Protein AF-A0A839QR17-F1 (afdb_monomer_lite)

Sequence (74 aa):
MTLTRLEWIWRQAGQAFYIANLRNTASRDLHPALGFTELTRAATLHGLQFDGGVGVLFRASRSEASTGMPALSA

Foldseek 3Di:
DVVVVVVVCVVPHFKDKDKDAPPPVVVVVPCVVVQKDWDDWFCDDPNDGHDVRIMTMIMHGRPPPPPPDPPPDD

pLDDT: mean 85.27, std 13.96, range [46.06, 96.25]

Structure (mmCIF, N/CA/C/O backbone):
data_AF-A0A839QR17-F1
#
_entry.id   AF-A0A839QR17-F1
#
loop_
_atom_site.group_PDB
_atom_site.id
_atom_site.type_symbol
_atom_site.label_atom_id
_atom_site.label_alt_id
_atom_site.label_comp_id
_atom_site.label_asym_id
_atom_site.label_entity_id
_atom_site.label_seq_id
_atom_site.pdbx_PDB_ins_code
_atom_site.Cartn_x
_atom_site.Cartn_y
_atom_site.Cartn_z
_atom_site.occupancy
_atom_site.B_iso_or_equiv
_atom_site.auth_seq_id
_atom_site.auth_comp_id
_atom_site.auth_asym_id
_atom_site.auth_atom_id
_atom_site.pdbx_PDB_model_num
ATOM 1 N N . MET A 1 1 ? -8.001 13.086 -3.252 1.00 63.75 1 MET A N 1
ATOM 2 C CA . MET A 1 1 ? -9.071 12.077 -3.457 1.00 63.75 1 MET A CA 1
ATOM 3 C C . MET A 1 1 ? -8.918 10.843 -2.566 1.00 63.75 1 MET A C 1
ATOM 5 O O . MET A 1 1 ? -9.932 10.349 -2.091 1.00 63.75 1 MET A O 1
ATOM 9 N N . THR A 1 2 ? -7.700 10.355 -2.288 1.00 80.81 2 THR A N 1
ATOM 10 C CA . THR A 1 2 ? -7.498 9.140 -1.472 1.00 80.81 2 THR A CA 1
ATOM 11 C C . THR A 1 2 ? -8.091 9.225 -0.058 1.00 80.81 2 THR A C 1
ATOM 13 O O . THR A 1 2 ? -8.703 8.262 0.387 1.00 80.81 2 THR A O 1
ATOM 16 N N . LEU A 1 3 ? -8.003 10.378 0.618 1.00 85.88 3 LEU A N 1
ATOM 17 C CA . LEU A 1 3 ? -8.540 10.564 1.977 1.00 85.88 3 LEU A CA 1
ATOM 18 C C . LEU A 1 3 ? -10.054 10.320 2.074 1.00 85.88 3 LEU A C 1
ATOM 20 O O . LEU A 1 3 ? -10.486 9.469 2.843 1.00 85.88 3 LEU A O 1
ATOM 24 N N . THR A 1 4 ? -10.859 10.967 1.226 1.00 92.00 4 THR A N 1
ATOM 25 C CA . THR A 1 4 ? -12.321 10.771 1.192 1.00 92.00 4 THR A CA 1
ATOM 26 C C . THR A 1 4 ? -12.700 9.313 0.921 1.00 92.00 4 THR A C 1
ATOM 28 O O . THR A 1 4 ? -13.675 8.790 1.464 1.00 92.00 4 THR A O 1
ATOM 31 N N . ARG A 1 5 ? -11.915 8.621 0.084 1.00 91.06 5 ARG A N 1
ATOM 32 C CA . ARG A 1 5 ? -12.128 7.198 -0.191 1.00 91.06 5 ARG A CA 1
ATOM 33 C C . ARG A 1 5 ? -11.816 6.339 1.033 1.00 91.06 5 ARG A C 1
ATOM 35 O O . ARG A 1 5 ? -12.596 5.440 1.332 1.00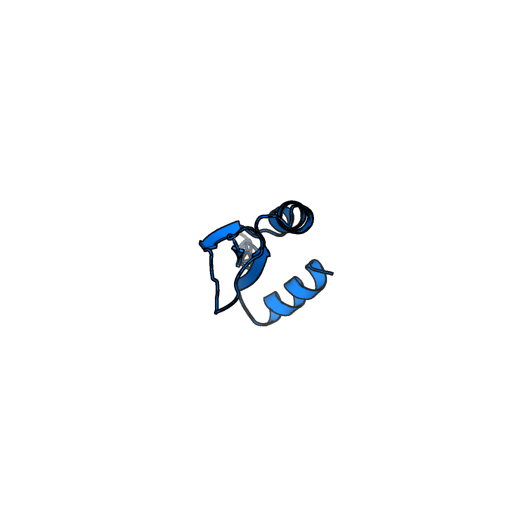 91.06 5 ARG A O 1
ATOM 42 N N . LEU A 1 6 ? -10.723 6.624 1.736 1.00 92.56 6 LEU A N 1
ATOM 43 C CA . LEU A 1 6 ? -10.361 5.938 2.975 1.00 92.56 6 LEU A CA 1
ATOM 44 C C . LEU A 1 6 ? -11.421 6.134 4.057 1.00 92.56 6 LEU A C 1
ATOM 46 O O . LEU A 1 6 ? -11.870 5.149 4.628 1.00 92.56 6 LEU A O 1
ATOM 50 N N . GLU A 1 7 ? -11.903 7.359 4.271 1.00 92.62 7 GLU A N 1
ATOM 51 C CA . GLU A 1 7 ? -12.997 7.634 5.213 1.00 92.62 7 GLU A CA 1
ATOM 52 C C . GLU A 1 7 ? -14.248 6.802 4.908 1.00 92.62 7 GLU A C 1
ATOM 54 O O . GLU A 1 7 ? -14.895 6.281 5.817 1.00 92.62 7 GLU A O 1
ATOM 59 N N . TRP A 1 8 ? -14.590 6.645 3.626 1.00 93.69 8 TRP A N 1
ATOM 60 C CA . TRP A 1 8 ? -15.698 5.789 3.207 1.00 93.69 8 TRP A CA 1
ATOM 61 C C . TRP A 1 8 ? -15.433 4.299 3.469 1.00 93.69 8 TRP A C 1
ATOM 63 O O . TRP A 1 8 ? -16.343 3.596 3.914 1.00 93.69 8 TRP A O 1
ATOM 73 N N . ILE A 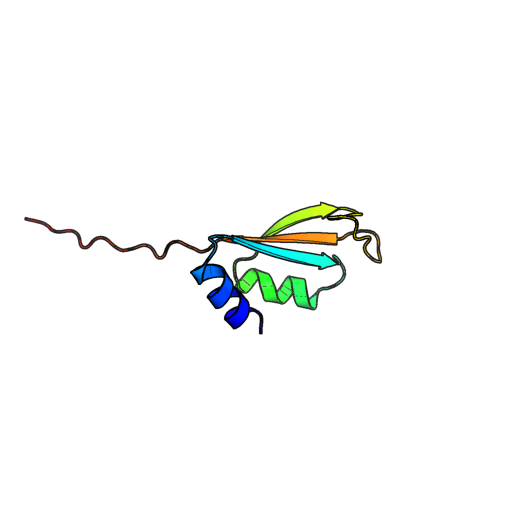1 9 ? -14.208 3.811 3.236 1.00 94.50 9 ILE A N 1
ATOM 74 C CA . ILE A 1 9 ? -13.824 2.419 3.531 1.00 94.50 9 ILE A CA 1
ATOM 75 C C . ILE A 1 9 ? -13.876 2.170 5.042 1.00 94.50 9 ILE A C 1
ATOM 77 O O . ILE A 1 9 ? -14.435 1.170 5.478 1.00 94.50 9 ILE A O 1
ATOM 81 N N . TRP A 1 10 ? -13.389 3.102 5.859 1.00 94.62 10 TRP A N 1
ATOM 82 C CA . TRP A 1 10 ? -13.364 2.960 7.315 1.00 94.62 10 TRP A CA 1
ATOM 83 C C . TRP A 1 10 ? -14.743 2.830 7.947 1.00 94.62 10 TRP A C 1
ATOM 85 O O . TRP A 1 10 ? -14.861 2.187 8.987 1.00 94.62 10 TRP A O 1
ATOM 95 N N . ARG A 1 11 ? -15.798 3.357 7.316 1.00 94.19 11 ARG A N 1
ATOM 96 C CA . ARG A 1 11 ? -17.179 3.165 7.789 1.00 94.19 11 ARG A CA 1
ATOM 97 C C . ARG A 1 11 ? -17.696 1.731 7.652 1.00 94.19 11 ARG A C 1
ATOM 99 O O . ARG A 1 11 ? -18.683 1.411 8.300 1.00 94.19 11 ARG A O 1
ATOM 106 N N . GLN A 1 12 ? -17.068 0.893 6.830 1.00 95.38 12 GLN A N 1
ATOM 107 C CA . GLN A 1 12 ? -17.587 -0.440 6.490 1.00 95.38 12 GLN A CA 1
ATOM 108 C C . GLN A 1 12 ? -16.559 -1.572 6.614 1.00 95.38 12 GLN A C 1
ATOM 110 O O . GLN A 1 12 ? -16.943 -2.732 6.700 1.00 95.38 12 GLN A O 1
ATOM 115 N N . ALA A 1 13 ? -15.263 -1.260 6.616 1.00 95.19 13 ALA A N 1
ATOM 116 C CA . ALA A 1 13 ? -14.187 -2.239 6.667 1.00 95.19 13 ALA A CA 1
ATOM 117 C C . ALA A 1 13 ? -13.003 -1.718 7.491 1.00 95.19 13 ALA A C 1
ATOM 119 O O . ALA A 1 13 ? -12.745 -0.517 7.554 1.00 95.19 13 ALA A O 1
ATOM 120 N N . GLY A 1 14 ? -12.252 -2.637 8.100 1.00 93.75 14 GLY A N 1
ATOM 121 C CA . GLY A 1 14 ? -11.038 -2.319 8.862 1.00 93.75 14 GLY A CA 1
ATOM 122 C C . GLY A 1 14 ? -9.765 -2.243 8.016 1.00 93.75 14 GLY A C 1
ATOM 123 O O . GLY A 1 14 ? -8.706 -1.917 8.544 1.00 93.75 14 GLY A O 1
ATOM 124 N N . GLN A 1 15 ? -9.835 -2.564 6.721 1.00 95.38 15 GLN A N 1
ATOM 125 C CA . GLN A 1 15 ? -8.669 -2.633 5.838 1.00 95.38 15 GLN A CA 1
ATOM 126 C C . GLN A 1 15 ? -8.968 -2.025 4.468 1.00 95.38 15 GLN A C 1
ATOM 128 O O . GLN A 1 15 ? -10.065 -2.177 3.932 1.00 95.38 15 GLN A O 1
ATOM 133 N N . ALA A 1 16 ? -7.967 -1.356 3.902 1.00 95.25 16 ALA A N 1
ATOM 134 C CA . ALA A 1 16 ? -7.978 -0.835 2.545 1.00 95.25 16 ALA A CA 1
ATOM 135 C C . ALA A 1 16 ? -6.773 -1.391 1.787 1.00 95.25 16 ALA A C 1
ATOM 137 O O . ALA A 1 16 ? -5.664 -1.432 2.320 1.00 95.25 16 ALA A O 1
ATOM 138 N N . PHE A 1 17 ? -6.988 -1.782 0.534 1.00 95.00 17 PHE A N 1
ATOM 139 C CA . PHE A 1 17 ? -5.946 -2.307 -0.341 1.00 95.00 17 PHE A CA 1
ATOM 140 C C . PHE A 1 17 ? -5.886 -1.494 -1.626 1.00 95.00 17 PHE A C 1
ATOM 142 O O . PHE A 1 17 ? -6.921 -1.070 -2.145 1.00 95.00 17 PHE A O 1
ATOM 149 N N . TYR A 1 18 ? -4.684 -1.313 -2.161 1.00 93.06 18 TYR A N 1
ATOM 150 C CA . TYR A 1 18 ? -4.512 -0.858 -3.536 1.00 93.06 18 TYR A CA 1
ATOM 151 C C . TYR A 1 18 ? -3.313 -1.546 -4.178 1.00 93.06 18 TYR A C 1
ATOM 153 O O . TYR A 1 18 ? -2.389 -1.995 -3.502 1.00 93.06 18 TYR A O 1
ATOM 161 N N . ILE A 1 19 ? -3.347 -1.617 -5.503 1.00 93.31 19 ILE A N 1
ATOM 162 C CA . ILE A 1 19 ? -2.270 -2.155 -6.322 1.00 93.31 19 ILE A CA 1
ATOM 163 C C . ILE A 1 19 ? -1.704 -1.010 -7.155 1.00 93.31 19 ILE A C 1
ATOM 165 O O . ILE A 1 19 ? -2.463 -0.238 -7.742 1.00 93.31 19 ILE A O 1
ATOM 169 N N . ALA A 1 20 ? -0.381 -0.907 -7.229 1.00 92.75 20 ALA A N 1
ATOM 170 C CA . ALA A 1 20 ? 0.292 0.015 -8.135 1.00 92.75 20 ALA A CA 1
ATOM 171 C C . ALA A 1 20 ? 1.462 -0.671 -8.838 1.00 92.75 20 ALA A C 1
ATOM 173 O O . ALA A 1 20 ? 2.097 -1.573 -8.297 1.00 92.75 20 ALA A O 1
ATOM 174 N N . ASN A 1 21 ? 1.768 -0.214 -10.050 1.00 92.56 21 ASN A N 1
ATOM 175 C CA . ASN A 1 21 ? 3.020 -0.568 -10.704 1.00 92.56 21 ASN A CA 1
ATOM 176 C C . ASN A 1 21 ? 4.195 -0.021 -9.876 1.00 92.56 21 ASN A C 1
ATOM 178 O O . ASN A 1 21 ? 4.140 1.125 -9.422 1.00 92.56 21 ASN A O 1
ATOM 182 N N . LEU A 1 22 ? 5.269 -0.800 -9.718 1.00 91.38 22 LEU A N 1
ATOM 183 C CA . LEU A 1 22 ? 6.473 -0.375 -8.999 1.00 91.38 22 LEU A CA 1
ATOM 184 C C . LEU A 1 22 ? 7.046 0.947 -9.544 1.00 91.38 22 LEU A C 1
ATOM 186 O O . LEU A 1 22 ? 7.602 1.736 -8.778 1.00 91.38 22 LEU A O 1
ATOM 190 N N . ARG A 1 23 ? 6.883 1.208 -10.844 1.00 91.62 23 ARG A N 1
ATOM 191 C CA . ARG A 1 23 ? 7.350 2.425 -11.527 1.00 91.62 23 ARG A CA 1
ATOM 192 C C . ARG A 1 23 ? 6.497 3.664 -11.251 1.00 91.62 23 ARG A C 1
ATOM 194 O O . ARG A 1 23 ? 6.926 4.767 -11.568 1.00 91.62 23 ARG A O 1
ATOM 201 N N . ASN A 1 24 ? 5.314 3.517 -10.654 1.00 88.88 24 ASN A N 1
ATOM 202 C CA . ASN A 1 24 ? 4.469 4.652 -10.292 1.00 88.88 24 ASN A CA 1
ATOM 203 C C . ASN A 1 24 ? 4.956 5.287 -8.978 1.00 88.88 24 ASN A C 1
ATOM 205 O O . ASN A 1 24 ? 4.382 5.072 -7.909 1.00 88.88 24 ASN A O 1
ATOM 209 N N . THR A 1 25 ? 6.046 6.048 -9.068 1.00 86.62 25 THR A N 1
ATOM 210 C CA . THR A 1 25 ? 6.699 6.712 -7.929 1.00 86.62 25 THR A CA 1
ATOM 211 C C . THR A 1 25 ? 5.763 7.683 -7.216 1.00 86.62 25 THR A C 1
ATOM 213 O O . THR A 1 25 ? 5.626 7.603 -6.003 1.00 86.62 25 THR A O 1
ATOM 216 N N . ALA A 1 26 ? 4.997 8.488 -7.959 1.00 87.38 26 ALA A N 1
ATOM 217 C CA . ALA A 1 26 ? 4.039 9.430 -7.379 1.00 87.38 26 ALA A CA 1
ATOM 218 C C . ALA A 1 26 ? 3.019 8.747 -6.446 1.00 87.38 26 ALA A C 1
ATOM 220 O O . ALA A 1 26 ? 2.742 9.234 -5.351 1.00 87.38 26 ALA A O 1
ATOM 221 N N . SER A 1 27 ? 2.474 7.589 -6.838 1.00 82.75 27 SER A N 1
ATOM 222 C CA . SER A 1 27 ? 1.570 6.823 -5.969 1.00 82.75 27 SER A CA 1
ATOM 223 C C . SER A 1 27 ? 2.295 6.269 -4.739 1.00 82.75 27 SER A C 1
ATOM 225 O O . SER A 1 27 ? 1.753 6.326 -3.634 1.00 82.75 27 SER A O 1
ATOM 227 N N . ARG A 1 28 ? 3.523 5.775 -4.916 1.00 82.38 28 ARG A N 1
ATOM 228 C CA . ARG A 1 28 ? 4.333 5.185 -3.842 1.00 82.38 28 ARG A CA 1
ATOM 229 C C . ARG A 1 28 ? 4.812 6.201 -2.811 1.00 82.38 28 ARG A C 1
ATOM 231 O O . ARG A 1 28 ? 4.968 5.813 -1.661 1.00 82.38 28 ARG A O 1
ATOM 238 N N . ASP A 1 29 ? 4.987 7.459 -3.193 1.00 85.25 29 ASP A N 1
ATOM 239 C CA . ASP A 1 29 ? 5.454 8.510 -2.284 1.00 85.25 29 ASP A CA 1
ATOM 240 C C . ASP A 1 29 ? 4.299 9.132 -1.481 1.00 85.25 29 ASP A C 1
ATOM 242 O O . ASP A 1 29 ? 4.471 9.517 -0.327 1.00 85.25 29 ASP A O 1
ATOM 246 N N . LEU A 1 30 ? 3.091 9.188 -2.057 1.00 86.25 30 LEU A N 1
ATOM 247 C CA . LEU A 1 30 ? 1.929 9.828 -1.423 1.00 86.25 30 LEU A CA 1
ATOM 248 C C . LEU A 1 30 ? 1.202 8.944 -0.396 1.00 86.25 30 LEU A C 1
ATOM 250 O O . LEU A 1 30 ? 0.672 9.448 0.593 1.00 86.25 30 LEU A O 1
ATOM 254 N N . HIS A 1 31 ? 1.120 7.634 -0.631 1.00 87.00 31 HIS A N 1
ATOM 255 C CA . HIS A 1 31 ? 0.294 6.728 0.180 1.00 87.00 31 HIS A CA 1
ATOM 256 C C . HIS A 1 31 ? 0.905 6.259 1.518 1.00 87.00 31 HIS A C 1
ATOM 258 O O . HIS A 1 31 ? 0.117 5.956 2.418 1.00 87.00 31 HIS A O 1
ATOM 264 N N . PRO A 1 32 ? 2.237 6.249 1.736 1.00 88.69 32 PRO A N 1
ATOM 265 C CA . PRO A 1 32 ? 2.812 5.949 3.048 1.00 88.69 32 PRO A CA 1
ATOM 266 C C . PRO A 1 32 ? 2.324 6.899 4.146 1.00 88.69 32 PRO A C 1
ATOM 268 O O . PRO A 1 32 ? 1.999 6.452 5.243 1.00 88.69 32 PRO A O 1
ATOM 271 N N . ALA A 1 33 ? 2.162 8.191 3.833 1.00 88.62 33 ALA A N 1
ATOM 272 C CA . ALA A 1 33 ? 1.617 9.185 4.765 1.00 88.62 33 ALA A CA 1
ATOM 273 C C . ALA A 1 33 ? 0.160 8.897 5.183 1.00 88.62 33 ALA A C 1
ATOM 275 O O . ALA A 1 33 ? -0.322 9.432 6.177 1.00 88.62 33 ALA A O 1
ATOM 276 N N . LEU A 1 34 ? -0.539 8.038 4.437 1.00 89.12 34 LEU A N 1
ATOM 277 C CA . LEU A 1 34 ? -1.907 7.599 4.714 1.00 89.12 34 LEU A CA 1
ATOM 278 C C . LEU A 1 34 ? -1.959 6.242 5.436 1.00 89.12 34 LEU A C 1
ATOM 280 O O . LEU A 1 34 ? -3.034 5.657 5.564 1.00 89.12 34 LEU A O 1
ATOM 284 N N . GLY A 1 35 ? -0.810 5.729 5.885 1.00 92.38 35 GLY A N 1
ATOM 285 C CA . GLY A 1 35 ? -0.703 4.468 6.618 1.00 92.38 35 GLY A CA 1
ATOM 286 C C . GLY A 1 35 ? -0.673 3.221 5.736 1.00 92.38 35 GLY A C 1
ATOM 287 O O . GLY A 1 35 ? -0.831 2.113 6.249 1.00 92.38 35 GLY A O 1
ATOM 288 N N . PHE A 1 36 ? -0.482 3.367 4.421 1.00 94.94 36 PHE A N 1
ATOM 289 C CA . PHE A 1 36 ? -0.279 2.214 3.551 1.00 94.94 36 PHE A CA 1
ATOM 290 C C . PHE A 1 36 ? 1.138 1.665 3.677 1.00 94.94 36 PHE A C 1
ATOM 292 O O . PHE A 1 36 ? 2.119 2.397 3.560 1.00 94.94 36 PHE A O 1
ATOM 299 N N . THR A 1 37 ? 1.233 0.350 3.826 1.00 94.69 37 THR A N 1
ATOM 300 C CA . THR A 1 37 ? 2.487 -0.393 3.783 1.00 94.69 37 THR A CA 1
ATOM 301 C C . THR A 1 37 ? 2.469 -1.395 2.643 1.00 94.69 37 THR A C 1
ATOM 303 O O . THR A 1 37 ? 1.418 -1.882 2.222 1.00 94.69 37 THR A O 1
ATOM 306 N N . GLU A 1 38 ? 3.648 -1.679 2.105 1.00 95.12 38 GLU A N 1
ATOM 307 C CA . GLU A 1 38 ? 3.817 -2.717 1.100 1.00 95.12 38 GLU A CA 1
ATOM 308 C C . GLU A 1 38 ? 3.572 -4.099 1.721 1.00 95.12 38 GLU A C 1
ATOM 310 O O . GLU A 1 38 ? 4.114 -4.415 2.779 1.00 95.12 38 GLU A O 1
ATOM 315 N N . LEU A 1 39 ? 2.757 -4.917 1.055 1.00 95.00 39 LEU A N 1
ATOM 316 C CA . LEU A 1 39 ? 2.442 -6.278 1.480 1.00 95.00 39 LEU A CA 1
ATOM 317 C C . LEU A 1 39 ? 3.161 -7.326 0.628 1.00 95.00 39 LEU A C 1
ATOM 319 O O . LEU A 1 39 ? 3.657 -8.312 1.164 1.00 95.00 39 LEU A O 1
ATOM 323 N N . THR A 1 40 ? 3.194 -7.146 -0.696 1.00 94.88 40 THR A N 1
ATOM 324 C CA . THR A 1 40 ? 3.890 -8.065 -1.607 1.00 94.88 40 THR A CA 1
ATOM 325 C C . THR A 1 40 ? 4.192 -7.420 -2.959 1.00 94.88 40 THR A C 1
ATOM 327 O O . THR A 1 40 ? 3.533 -6.454 -3.359 1.00 94.88 40 THR A O 1
ATOM 330 N N . ARG A 1 41 ? 5.159 -7.996 -3.682 1.00 95.69 41 ARG A N 1
ATOM 331 C CA . ARG A 1 41 ? 5.487 -7.676 -5.075 1.00 95.69 41 ARG A CA 1
ATOM 332 C C . ARG A 1 41 ? 5.348 -8.917 -5.940 1.00 95.69 41 ARG A C 1
ATOM 334 O O . ARG A 1 41 ? 5.789 -9.993 -5.545 1.00 95.69 41 ARG A O 1
ATOM 341 N N . ALA A 1 42 ? 4.803 -8.757 -7.138 1.00 93.12 42 ALA A N 1
ATOM 342 C CA . ALA A 1 42 ? 4.734 -9.843 -8.107 1.00 93.12 42 ALA A CA 1
ATOM 343 C C . ALA A 1 42 ? 4.679 -9.316 -9.543 1.00 93.12 42 ALA A C 1
ATOM 345 O O . ALA A 1 42 ? 4.210 -8.206 -9.796 1.00 93.12 42 ALA A O 1
ATOM 346 N N . ALA A 1 43 ? 5.096 -10.151 -10.495 1.00 91.31 43 ALA A N 1
ATOM 347 C CA . ALA A 1 43 ? 4.900 -9.878 -11.919 1.00 91.31 43 ALA A CA 1
ATOM 348 C C . ALA A 1 43 ? 3.425 -9.937 -12.332 1.00 91.31 43 ALA A C 1
ATOM 350 O O . ALA A 1 43 ? 3.032 -9.382 -13.359 1.00 91.31 43 ALA A O 1
ATOM 351 N N . THR A 1 44 ? 2.595 -10.599 -11.526 1.00 90.25 44 THR A N 1
ATOM 352 C CA . THR A 1 44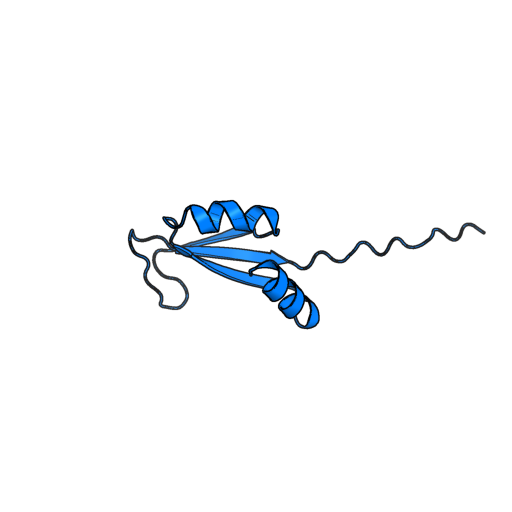 ? 1.152 -10.663 -11.724 1.00 90.25 44 THR A CA 1
ATOM 353 C C . THR A 1 44 ? 0.434 -10.616 -10.381 1.00 90.25 44 THR A C 1
ATOM 355 O O . THR A 1 44 ? 0.781 -11.357 -9.465 1.00 90.25 44 THR A O 1
ATOM 358 N N . LEU A 1 45 ? -0.576 -9.754 -10.265 1.00 90.12 45 LEU A N 1
ATOM 359 C CA . LEU A 1 45 ? -1.450 -9.652 -9.092 1.00 90.12 45 LEU A CA 1
ATOM 360 C C . LEU A 1 45 ? -2.899 -9.677 -9.571 1.00 90.12 45 LEU A C 1
ATOM 362 O O . LEU A 1 45 ? -3.287 -8.848 -10.387 1.00 90.12 45 LEU A O 1
ATOM 366 N N . HIS A 1 46 ? -3.693 -10.634 -9.085 1.00 86.81 46 HIS A N 1
ATOM 367 C CA . HIS A 1 46 ? -5.098 -10.825 -9.488 1.00 86.81 46 HIS A CA 1
ATOM 368 C C . HIS A 1 46 ? -5.303 -10.871 -11.020 1.00 86.81 46 HIS A C 1
ATOM 370 O O . HIS A 1 46 ? -6.258 -10.311 -11.548 1.00 86.81 46 HIS A O 1
ATOM 376 N N . GLY A 1 47 ? -4.377 -11.504 -11.748 1.00 87.94 47 GLY A N 1
ATOM 377 C CA . GLY A 1 47 ? -4.412 -11.589 -13.214 1.00 87.94 47 GLY A CA 1
ATOM 378 C C . GLY A 1 47 ? -3.930 -10.334 -13.953 1.00 87.94 47 GLY A C 1
ATOM 379 O O . GLY A 1 47 ? -3.809 -10.369 -15.174 1.00 87.94 47 GLY A O 1
ATOM 380 N N . LEU A 1 48 ? -3.603 -9.248 -13.245 1.00 85.69 48 LEU A N 1
ATOM 381 C CA . LEU A 1 48 ? -3.023 -8.044 -13.838 1.00 85.69 48 LEU A CA 1
ATOM 382 C C . LEU A 1 48 ? -1.519 -8.216 -14.024 1.00 85.69 48 LEU A C 1
ATOM 384 O O . LEU A 1 48 ? -0.808 -8.489 -13.057 1.00 85.69 48 LEU A O 1
ATOM 388 N N . GLN A 1 49 ? -1.043 -8.008 -15.248 1.00 90.56 49 GLN A N 1
ATO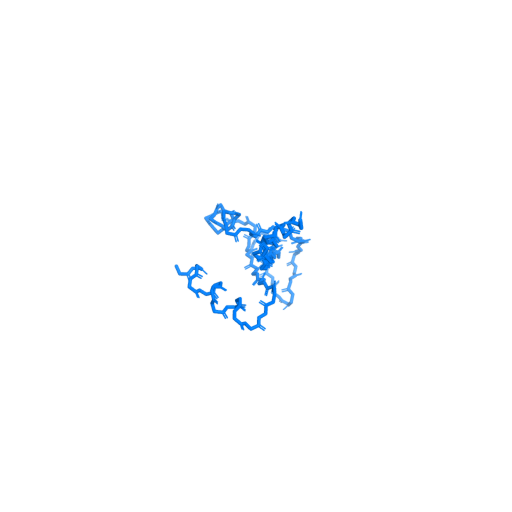M 389 C CA . GLN A 1 49 ? 0.378 -7.869 -15.553 1.00 90.56 49 GLN A CA 1
ATOM 390 C C . GLN A 1 49 ? 0.792 -6.398 -15.485 1.00 90.56 49 GLN A C 1
ATOM 392 O O . GLN A 1 49 ? 0.009 -5.500 -15.799 1.00 90.56 49 GLN A O 1
ATOM 397 N N . PHE A 1 50 ? 2.034 -6.149 -15.081 1.00 89.06 50 PHE A N 1
ATOM 398 C CA . PHE A 1 50 ? 2.555 -4.798 -14.891 1.00 89.06 50 PHE A CA 1
ATOM 399 C C . PHE A 1 50 ? 3.651 -4.503 -15.902 1.00 89.06 50 PHE A C 1
ATOM 401 O O . PHE A 1 50 ? 4.582 -5.292 -16.058 1.00 89.06 50 PHE A O 1
ATOM 408 N N . ASP A 1 51 ? 3.573 -3.336 -16.540 1.00 83.69 51 ASP A N 1
ATOM 409 C CA . ASP A 1 51 ? 4.685 -2.806 -17.329 1.00 83.69 51 ASP A CA 1
ATOM 410 C C . ASP A 1 51 ? 5.971 -2.754 -16.483 1.00 83.69 51 ASP A C 1
ATOM 412 O O . ASP A 1 51 ? 5.951 -2.348 -15.319 1.00 83.69 51 ASP A O 1
ATOM 416 N N . GLY A 1 52 ? 7.092 -3.224 -17.026 1.00 84.69 52 GLY A N 1
ATOM 417 C CA . GLY A 1 52 ? 8.332 -3.370 -16.256 1.00 84.69 52 GLY A CA 1
ATOM 418 C C . GLY A 1 52 ? 8.338 -4.527 -15.244 1.00 84.69 52 GLY A C 1
ATOM 419 O O . GLY A 1 52 ? 9.281 -4.631 -14.463 1.00 84.69 52 GLY A O 1
ATOM 420 N N . GLY A 1 53 ? 7.323 -5.397 -15.264 1.00 90.00 53 GLY A N 1
ATOM 421 C CA . GLY A 1 53 ? 7.349 -6.727 -14.653 1.00 90.00 53 GLY A CA 1
ATOM 422 C C . GLY A 1 53 ? 7.108 -6.784 -13.148 1.00 90.00 53 GLY A C 1
ATOM 423 O O . GLY A 1 53 ? 7.245 -7.862 -12.577 1.00 90.00 53 GLY A O 1
ATOM 424 N N . VAL A 1 54 ? 6.765 -5.671 -12.487 1.00 92.88 54 VAL A N 1
ATOM 425 C CA . VAL A 1 54 ? 6.522 -5.670 -11.035 1.00 92.88 54 VAL A CA 1
ATOM 426 C C . VAL A 1 54 ? 5.358 -4.760 -10.652 1.00 92.88 54 VAL A C 1
ATOM 428 O O . VAL A 1 54 ? 5.433 -3.534 -10.750 1.00 92.88 54 VAL A O 1
ATOM 431 N N . GLY A 1 55 ? 4.295 -5.376 -10.149 1.00 94.75 55 GLY A N 1
ATOM 432 C CA . GLY A 1 55 ? 3.251 -4.716 -9.378 1.00 94.75 55 GLY A CA 1
ATOM 433 C C . GLY A 1 55 ? 3.474 -4.902 -7.890 1.00 94.75 55 GLY A C 1
ATOM 434 O O . GLY A 1 55 ? 4.131 -5.849 -7.452 1.00 94.75 55 GLY A O 1
ATOM 435 N N . VAL A 1 56 ? 2.910 -3.990 -7.113 1.00 94.94 56 VAL A N 1
ATOM 436 C CA . VAL A 1 56 ? 3.022 -3.964 -5.660 1.00 94.94 56 VAL A CA 1
ATOM 437 C C . VAL A 1 56 ? 1.626 -3.849 -5.065 1.00 94.94 56 VAL A C 1
ATOM 439 O O . VAL A 1 56 ? 0.852 -2.972 -5.456 1.00 94.94 56 VAL A O 1
ATOM 442 N N . LEU A 1 57 ? 1.310 -4.739 -4.128 1.00 95.75 57 LEU A N 1
ATOM 443 C CA . LEU A 1 57 ? 0.100 -4.674 -3.317 1.00 95.75 57 LEU A CA 1
ATOM 444 C C . LEU A 1 57 ? 0.419 -3.942 -2.016 1.00 95.75 57 LEU A C 1
ATOM 446 O O . LEU A 1 57 ? 1.355 -4.311 -1.307 1.00 95.75 57 LEU A O 1
ATOM 450 N N . PHE A 1 58 ? -0.397 -2.950 -1.688 1.00 95.69 58 PHE A N 1
ATOM 451 C CA . PHE A 1 58 ? -0.307 -2.183 -0.455 1.00 95.69 58 PHE A CA 1
ATOM 452 C C . PHE A 1 58 ? -1.550 -2.387 0.404 1.00 95.69 58 PHE A C 1
ATOM 454 O O . PHE A 1 58 ? -2.649 -2.604 -0.116 1.00 95.69 58 PHE A O 1
ATOM 461 N N . ARG A 1 59 ? -1.381 -2.261 1.721 1.00 96.25 59 ARG A N 1
ATOM 462 C CA . ARG A 1 59 ? -2.460 -2.337 2.709 1.00 96.25 59 ARG A CA 1
ATOM 463 C C . ARG A 1 59 ? -2.364 -1.185 3.701 1.00 96.25 59 ARG A C 1
ATOM 465 O O . ARG A 1 59 ? -1.290 -0.930 4.229 1.00 96.25 59 ARG A O 1
ATOM 472 N N . ALA A 1 60 ? -3.495 -0.566 4.012 1.00 95.19 60 ALA A N 1
ATOM 473 C CA . ALA A 1 60 ? -3.673 0.248 5.208 1.00 95.19 60 ALA A CA 1
ATOM 474 C C . ALA A 1 60 ? -4.690 -0.432 6.129 1.00 95.19 60 ALA A C 1
ATOM 476 O O . ALA A 1 60 ? -5.662 -1.032 5.658 1.00 95.19 60 ALA A O 1
ATOM 477 N N . SER A 1 61 ? -4.474 -0.320 7.434 1.00 94.56 61 SER A N 1
ATOM 478 C CA . SER A 1 61 ? -5.444 -0.735 8.447 1.00 94.56 61 SER A CA 1
ATOM 479 C C . SER A 1 61 ? -6.072 0.502 9.069 1.00 94.56 61 SER A C 1
ATOM 481 O O . SER A 1 61 ? -5.380 1.494 9.304 1.00 94.56 61 SER A O 1
ATOM 483 N N . ARG A 1 62 ? -7.368 0.439 9.378 1.00 90.56 62 ARG A N 1
ATOM 484 C CA . ARG A 1 62 ? -7.997 1.435 10.239 1.00 90.56 62 ARG A CA 1
ATOM 485 C C . ARG A 1 62 ? -7.330 1.318 11.603 1.00 90.56 62 ARG A C 1
ATOM 487 O O . ARG A 1 62 ? -7.506 0.305 12.275 1.00 90.56 62 ARG A O 1
ATOM 494 N N . SER A 1 63 ? -6.560 2.326 12.001 1.00 79.12 63 SER A N 1
ATOM 495 C CA . SER A 1 63 ? -6.147 2.432 13.395 1.00 79.12 63 SER A CA 1
ATOM 496 C C . SER A 1 63 ? -7.414 2.483 14.232 1.00 79.12 63 SER A C 1
ATOM 498 O O . SER A 1 63 ? -8.278 3.338 14.009 1.00 79.12 63 SER A O 1
ATOM 500 N N . GLU A 1 64 ? -7.546 1.556 15.173 1.00 65.12 64 GLU A N 1
ATOM 501 C CA . GLU A 1 64 ? -8.476 1.765 16.267 1.00 65.12 64 GLU A CA 1
ATOM 502 C C . GLU A 1 64 ? -8.020 3.062 16.926 1.00 65.12 64 GLU A C 1
ATOM 504 O O . GLU A 1 64 ? -6.867 3.183 17.346 1.00 65.12 64 GLU A O 1
ATOM 509 N N . ALA A 1 65 ? -8.877 4.086 16.905 1.00 56.34 65 ALA A N 1
ATOM 510 C CA . ALA A 1 65 ? -8.633 5.239 17.747 1.00 56.34 65 ALA A CA 1
ATOM 511 C C . ALA A 1 65 ? -8.456 4.655 19.143 1.00 56.34 65 ALA A C 1
ATOM 513 O O . ALA A 1 65 ? -9.351 3.946 19.603 1.00 56.34 65 ALA A O 1
ATOM 514 N N . SER A 1 66 ? -7.300 4.874 19.771 1.00 51.66 66 SER A N 1
ATOM 515 C CA . SER A 1 66 ? -7.111 4.513 21.165 1.00 51.66 66 SER A CA 1
ATOM 516 C C . SER A 1 66 ? -8.191 5.261 21.933 1.00 51.66 66 SER A C 1
ATOM 518 O O . SER A 1 66 ? -8.055 6.456 22.205 1.00 51.66 66 SER A O 1
ATOM 520 N N . THR A 1 67 ? -9.311 4.595 22.198 1.00 53.38 67 THR A N 1
ATOM 521 C CA . THR A 1 67 ? -10.294 5.050 23.159 1.00 53.38 67 THR A CA 1
ATOM 522 C C . THR A 1 67 ? -9.543 5.027 24.473 1.00 53.38 67 THR A C 1
ATOM 524 O O . THR A 1 67 ? -9.396 3.982 25.099 1.00 53.38 67 THR A O 1
ATOM 527 N N . GLY A 1 68 ? -8.964 6.173 24.832 1.00 47.69 68 GLY A N 1
ATOM 528 C CA . GLY A 1 68 ? -8.457 6.398 26.166 1.00 47.69 68 GLY A CA 1
ATOM 529 C C . GLY A 1 68 ? -9.617 6.131 27.110 1.00 47.69 68 GLY A C 1
ATOM 530 O O . GLY A 1 68 ? -10.563 6.912 27.168 1.00 47.69 68 GLY A O 1
ATOM 531 N N . MET A 1 69 ? -9.574 4.992 27.796 1.00 46.06 69 MET A N 1
ATOM 532 C CA . MET A 1 69 ? -10.349 4.806 29.010 1.00 46.06 69 MET A CA 1
ATOM 533 C C . MET A 1 69 ? -9.974 5.959 29.945 1.00 46.06 69 MET A C 1
ATOM 535 O O . MET A 1 69 ? -8.782 6.121 30.225 1.00 46.06 69 MET A O 1
ATOM 539 N N . PRO A 1 70 ? -10.925 6.766 30.447 1.00 49.62 70 PRO A N 1
ATOM 540 C CA . PRO A 1 70 ? -10.623 7.573 31.611 1.00 49.62 70 PRO A CA 1
ATOM 541 C C . PRO A 1 70 ? -10.309 6.595 32.745 1.00 49.62 70 PRO A C 1
ATOM 543 O O . PRO A 1 70 ? -11.105 5.703 33.046 1.00 49.62 70 PRO A O 1
ATOM 546 N N . ALA A 1 71 ? -9.129 6.727 33.346 1.00 48.56 71 ALA A N 1
ATOM 547 C CA . ALA A 1 71 ? -8.847 6.079 34.613 1.00 48.56 71 ALA A CA 1
ATOM 548 C C . ALA A 1 71 ? -9.821 6.661 35.648 1.00 48.56 71 ALA A C 1
ATOM 550 O O . ALA A 1 71 ? -9.649 7.785 36.114 1.00 48.56 71 ALA A O 1
ATOM 551 N N . LEU A 1 72 ? -10.884 5.919 35.958 1.00 56.41 72 LEU A N 1
ATOM 552 C CA . LEU A 1 72 ? -11.652 6.126 37.177 1.00 5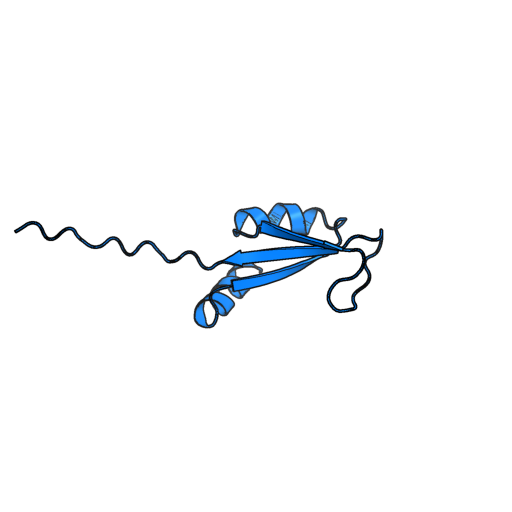6.41 72 LEU A CA 1
ATOM 553 C C . LEU A 1 72 ? -10.770 5.633 38.326 1.00 56.41 72 LEU A C 1
ATOM 555 O O . LEU A 1 72 ? -10.688 4.430 38.568 1.00 56.41 72 LEU A O 1
ATOM 559 N N . SER A 1 73 ? -10.083 6.556 38.994 1.00 61.12 73 SER A N 1
ATOM 560 C CA . SER A 1 73 ? -9.556 6.294 40.332 1.00 61.12 73 SER A CA 1
ATOM 561 C C . SER A 1 73 ? -10.638 6.638 41.348 1.00 61.12 73 SER A C 1
ATOM 563 O O . SER A 1 73 ? -11.184 7.744 41.327 1.00 61.12 73 SER A O 1
ATOM 565 N N . ALA A 1 74 ? -10.957 5.630 42.158 1.00 64.88 74 ALA A N 1
ATOM 566 C CA . ALA A 1 74 ? -11.825 5.670 43.328 1.00 64.88 74 ALA A CA 1
ATOM 567 C C . ALA A 1 74 ? -11.193 6.439 44.498 1.00 64.88 74 ALA A C 1
ATOM 569 O O . ALA A 1 74 ? -9.948 6.586 44.505 1.00 64.88 74 ALA A O 1
#

Secondary structure (DSSP, 8-state):
-HHHHHHHHHTT-SEEEEEEETT-HHH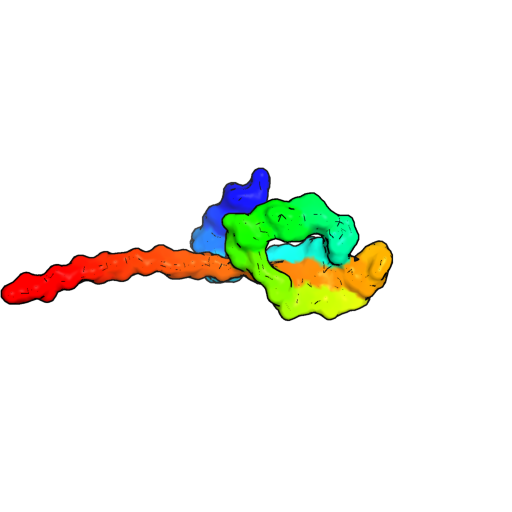HHHSGGGT-EEEEEESEETTEE-GGG-EEEEEEE-PPP---------

Radius of gyration: 16.53 Å; chains: 1; bounding box: 26×24×61 Å

Organism: NCBI:txid670079